Protein AF-A0A7R7AWV6-F1 (afdb_monomer)

Secondary structure (DSSP, 8-state):
-HHHHHHHHHTS-HHHHHHHHHTT--HHHHIIIIIHHHHHHHHHHHHHHHHHHHHHHHHHHHHHHTTTHHHHHHHHHTT---HHHHHHHHHHHHHHHHHHHHHHHHHHHHHHGGG--------------

Solvent-accessible surface area (backbone atoms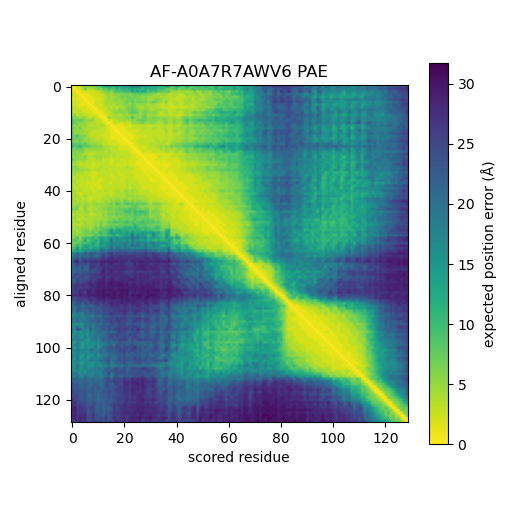 only — not comparable to full-atom values): 7607 Å² total; per-residue (Å²): 110,71,66,49,55,49,49,11,57,66,68,46,64,68,64,59,58,54,51,32,45,75,71,70,38,52,72,70,56,33,39,67,71,51,48,47,63,51,15,48,67,58,30,49,63,56,53,53,51,51,51,52,51,51,52,49,52,53,50,51,48,45,61,50,69,76,61,44,64,69,64,51,50,56,67,48,62,81,75,64,91,63,66,66,68,53,53,51,52,53,50,51,51,50,50,51,53,50,50,52,51,53,54,53,48,53,54,51,48,65,66,57,60,80,72,67,76,76,79,76,87,77,80,83,72,81,82,86,123

Foldseek 3Di:
DVVLLVVLQVPQDPVLQVVCVVVVHDPVRSCVPPRVVSSCVSSVVVVVVVVVVVVVVVVLCCVPVVDDDPVVVVVPVVPDPDPVVNVVVVVVVVVVSVVVVVVVVVVVCVVVVVPDDPPPPPPPDPPDD

Sequence (129 aa):
MSEIIRSGLLGVQAGQKEAARALGMTNAKSFRRVVAPQAIRIVLPSIGNDAVSLMKATSLVSVVGVGDLMTRAQSIYSVNYQVIPLLMVASLWYLALTTIMVGLQFWLETKLSRGFRPVDEKRSLPRSQ

Radius of gyration: 25.24 Å; C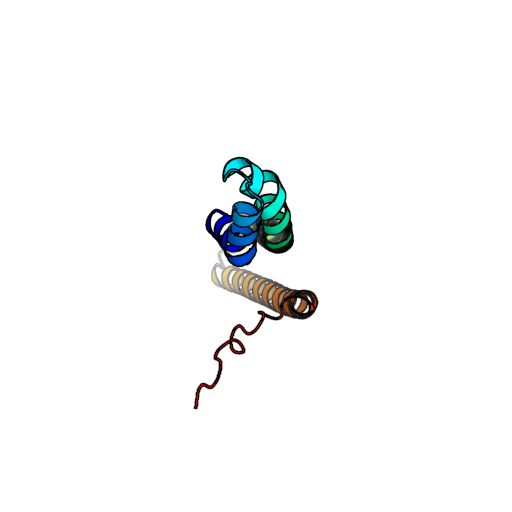α contacts (8 Å, |Δi|>4): 40; chains: 1; bounding box: 78×25×63 Å

Nearest PDB structures (foldseek):
  4ymw-assembly1_C  TM=5.503E-01  e=2.706E-05  Caldanaerobacter subterraneus subsp. tengcongensis MB4
  3tuz-assembly2_F  TM=4.862E-01  e=3.449E-01  Escherichia coli K-12

pLDDT: mean 70.95, std 13.19, range [46.03, 92.12]

Mean predicted aligned error: 14.95 Å

Structure (mmCIF, N/CA/C/O backbone):
data_AF-A0A7R7AWV6-F1
#
_entry.id   AF-A0A7R7AWV6-F1
#
loop_
_atom_site.group_PDB
_atom_site.id
_atom_site.type_symbol
_atom_site.label_atom_id
_atom_site.label_alt_id
_atom_site.label_comp_id
_atom_site.label_asym_id
_atom_site.labe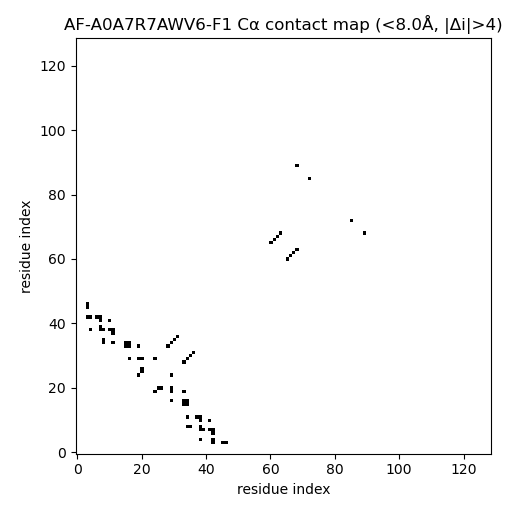l_entity_id
_atom_site.label_seq_id
_atom_site.pdbx_PDB_ins_code
_atom_site.Cartn_x
_atom_site.Cartn_y
_atom_site.Cartn_z
_atom_site.occupancy
_atom_site.B_iso_or_equiv
_atom_site.auth_seq_id
_atom_site.auth_comp_id
_atom_site.auth_asym_id
_atom_site.auth_atom_id
_atom_site.pdbx_PDB_model_num
ATOM 1 N N . MET A 1 1 ? -2.572 5.201 2.908 1.00 60.59 1 MET A N 1
ATOM 2 C CA . MET A 1 1 ? -2.510 4.646 4.287 1.00 60.59 1 MET A CA 1
ATOM 3 C C . MET A 1 1 ? -3.698 5.052 5.172 1.00 60.59 1 MET A C 1
ATOM 5 O O . MET A 1 1 ? -4.406 4.164 5.629 1.00 60.59 1 MET A O 1
ATOM 9 N N . SER A 1 2 ? -3.953 6.352 5.412 1.00 76.00 2 SER A N 1
ATOM 10 C CA . SER A 1 2 ? -5.063 6.813 6.285 1.00 76.00 2 SER A CA 1
ATOM 11 C C . SER A 1 2 ? -6.443 6.310 5.828 1.00 76.00 2 SER A C 1
ATOM 13 O O . SER A 1 2 ? -7.237 5.826 6.631 1.00 76.00 2 SER A O 1
ATOM 15 N N . GLU A 1 3 ? -6.697 6.313 4.518 1.00 79.00 3 GLU A N 1
ATOM 16 C CA . GLU A 1 3 ? -7.955 5.825 3.939 1.00 79.00 3 GLU A CA 1
ATOM 17 C C . GLU A 1 3 ? -8.163 4.317 4.110 1.00 79.00 3 GLU A C 1
ATOM 19 O O . GLU A 1 3 ? -9.293 3.876 4.289 1.00 79.00 3 GLU A O 1
ATOM 24 N N . ILE A 1 4 ? -7.085 3.530 4.149 1.00 75.94 4 ILE A N 1
ATOM 25 C CA . ILE A 1 4 ? -7.150 2.076 4.354 1.00 75.94 4 ILE A CA 1
ATOM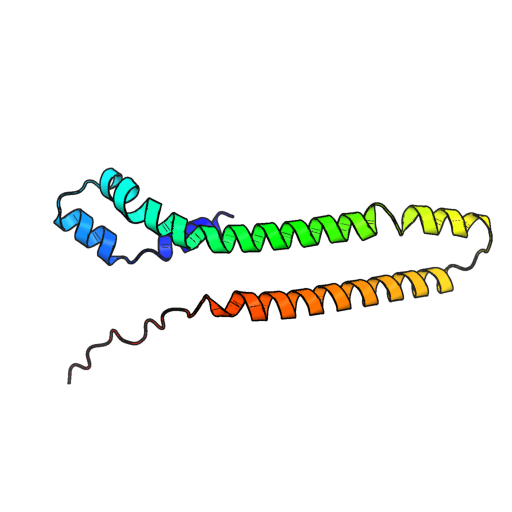 26 C C . ILE A 1 4 ? -7.572 1.789 5.790 1.00 75.94 4 ILE A C 1
ATOM 28 O O . ILE A 1 4 ? -8.493 1.011 6.019 1.00 75.94 4 ILE A O 1
ATOM 32 N N . ILE A 1 5 ? -6.963 2.481 6.755 1.00 78.31 5 ILE A N 1
ATOM 33 C CA . ILE A 1 5 ? -7.328 2.383 8.173 1.00 78.31 5 ILE A CA 1
ATOM 34 C C . ILE A 1 5 ? -8.776 2.840 8.377 1.00 78.31 5 ILE A C 1
ATOM 36 O O . ILE A 1 5 ? -9.542 2.178 9.078 1.00 78.31 5 ILE A O 1
ATOM 40 N N . ARG A 1 6 ? -9.179 3.934 7.719 1.00 82.75 6 ARG A N 1
ATOM 41 C CA . ARG A 1 6 ? -10.561 4.421 7.729 1.00 82.75 6 ARG A CA 1
ATOM 42 C C . ARG A 1 6 ? -11.526 3.392 7.136 1.00 82.75 6 ARG A C 1
ATOM 44 O O . ARG A 1 6 ? -12.555 3.136 7.751 1.00 82.75 6 ARG A O 1
ATOM 51 N N . SER A 1 7 ? -11.187 2.767 6.007 1.00 79.06 7 SER A N 1
ATOM 52 C CA . SER A 1 7 ? -11.993 1.702 5.391 1.00 79.06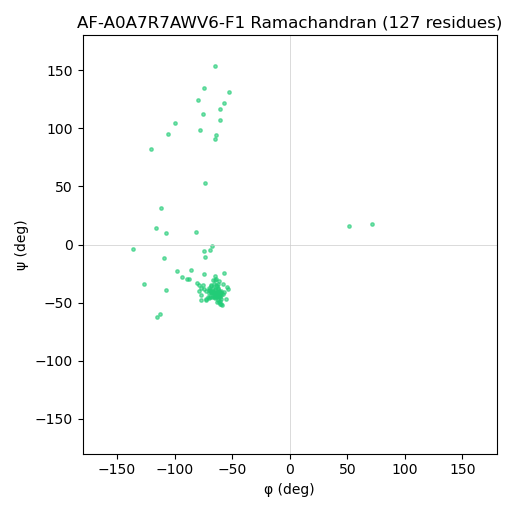 7 SER A CA 1
ATOM 53 C C . SER A 1 7 ? -12.118 0.485 6.311 1.00 79.06 7 SER A C 1
ATOM 55 O O . SER A 1 7 ? -13.197 -0.077 6.448 1.00 79.06 7 SER A O 1
ATOM 57 N N . GLY A 1 8 ? -11.049 0.152 7.037 1.00 79.12 8 GLY A N 1
ATOM 58 C CA . GLY A 1 8 ? -11.034 -0.894 8.050 1.00 79.12 8 GLY A CA 1
ATOM 59 C C . GLY A 1 8 ? -11.964 -0.631 9.218 1.00 79.12 8 GLY A C 1
ATOM 60 O O . GLY A 1 8 ? -12.656 -1.531 9.683 1.00 79.12 8 GLY A O 1
ATOM 61 N N . LEU A 1 9 ? -11.985 0.615 9.690 1.00 82.44 9 LEU A N 1
ATOM 62 C CA . LEU A 1 9 ? -12.877 1.050 10.760 1.00 82.44 9 LEU A CA 1
ATOM 63 C C . LEU A 1 9 ? -14.341 1.116 10.310 1.00 82.44 9 LEU A C 1
ATOM 65 O O . LEU A 1 9 ? -15.221 0.791 11.103 1.00 82.44 9 LEU A O 1
ATOM 69 N N . LEU A 1 10 ? -14.594 1.543 9.068 1.00 84.12 10 LEU A N 1
ATOM 70 C CA . LEU A 1 10 ? -15.931 1.593 8.466 1.00 84.12 10 LEU A CA 1
ATOM 71 C C . LEU A 1 10 ? -16.456 0.203 8.081 1.00 84.12 10 LEU A C 1
ATOM 73 O O . LEU A 1 10 ? -17.663 0.001 8.062 1.00 84.12 10 LEU A O 1
ATOM 77 N N . GLY A 1 11 ? -15.568 -0.758 7.819 1.00 76.88 11 GLY A N 1
ATOM 78 C CA . GLY A 1 11 ? -15.929 -2.144 7.515 1.00 76.88 11 GLY A CA 1
ATOM 79 C C . GLY A 1 11 ? -16.403 -2.954 8.729 1.00 76.88 11 GLY A C 1
ATOM 80 O O . GLY A 1 11 ? -16.916 -4.058 8.561 1.00 76.88 11 GLY A O 1
ATOM 81 N N . VAL A 1 12 ? -16.252 -2.435 9.953 1.00 82.44 12 VAL A N 1
ATOM 82 C CA . VAL A 1 12 ? -16.829 -3.052 11.158 1.00 82.44 12 VAL A CA 1
ATOM 83 C C . VAL A 1 12 ? -18.312 -2.687 11.245 1.00 82.44 12 VAL A C 1
ATOM 85 O O . VAL A 1 12 ? -18.652 -1.507 11.289 1.00 82.44 12 VAL A O 1
ATOM 88 N N . GLN A 1 13 ? -19.194 -3.691 11.329 1.00 84.25 13 GLN A N 1
ATOM 89 C CA . GLN A 1 13 ? -20.645 -3.480 11.438 1.00 84.25 13 GLN A CA 1
ATOM 90 C C . GLN A 1 13 ? -21.006 -2.525 12.586 1.00 84.25 13 GLN A C 1
ATOM 92 O O . GLN A 1 13 ? -20.589 -2.731 13.731 1.00 84.25 13 GLN A O 1
ATOM 97 N N . ALA A 1 14 ? -21.848 -1.526 12.301 1.00 77.75 14 ALA A N 1
ATOM 98 C CA . ALA A 1 14 ? -22.309 -0.541 13.286 1.00 77.75 14 ALA A CA 1
ATOM 99 C C . ALA A 1 14 ? -22.953 -1.196 14.528 1.00 77.75 14 ALA A C 1
ATOM 101 O O . ALA A 1 14 ? -22.652 -0.800 15.659 1.00 77.75 14 ALA A O 1
ATOM 102 N N . GLY A 1 15 ? -23.686 -2.300 14.325 1.00 83.19 15 GLY A N 1
ATOM 103 C CA . GLY A 1 15 ? -24.320 -3.094 15.384 1.00 83.19 15 GLY A CA 1
ATOM 104 C C . GLY A 1 15 ? -23.365 -3.628 16.458 1.00 83.19 15 GLY A C 1
ATOM 105 O O . GLY A 1 15 ? -23.771 -3.830 17.599 1.00 83.19 15 GLY A O 1
ATOM 106 N N . GLN A 1 16 ? -22.070 -3.795 16.158 1.00 84.38 16 GLN A N 1
ATOM 107 C CA . GLN A 1 16 ? -21.067 -4.223 17.145 1.00 84.38 16 GLN A CA 1
ATOM 108 C C . GLN A 1 16 ? -20.813 -3.151 18.216 1.00 84.38 16 GLN A C 1
ATOM 110 O O . GLN A 1 16 ? -20.578 -3.474 19.384 1.00 84.38 16 GLN A O 1
ATOM 115 N N . LYS A 1 17 ? -20.877 -1.863 17.846 1.00 82.56 17 LYS A N 1
ATOM 116 C CA . LYS A 1 17 ? -20.761 -0.754 18.807 1.00 82.56 17 LYS A CA 1
ATOM 117 C C . LYS A 1 17 ? -22.019 -0.628 19.660 1.00 82.56 17 LYS A C 1
ATOM 119 O O . LYS A 1 17 ? -21.905 -0.397 20.863 1.00 82.56 17 LYS A O 1
ATOM 124 N N . GLU A 1 18 ? -23.190 -0.798 19.057 1.00 84.56 18 GLU A N 1
ATOM 125 C CA . GLU A 1 18 ? -24.483 -0.755 19.750 1.00 84.56 18 GLU A CA 1
ATOM 126 C C . GLU A 1 18 ? -24.636 -1.926 20.730 1.00 84.56 18 GLU A C 1
ATOM 128 O O . GLU A 1 18 ? -24.963 -1.704 21.894 1.00 84.56 18 GLU A O 1
ATOM 133 N N . ALA A 1 19 ? -24.266 -3.146 20.327 1.00 87.19 19 ALA A N 1
ATOM 134 C CA . ALA A 1 19 ? -24.254 -4.322 21.198 1.00 87.19 19 ALA A CA 1
ATOM 135 C C . ALA A 1 19 ? -23.259 -4.181 22.362 1.00 87.19 19 ALA A C 1
ATOM 137 O O . ALA A 1 19 ? -23.584 -4.489 23.507 1.00 87.19 19 ALA A O 1
ATOM 138 N N . ALA A 1 20 ? -22.054 -3.658 22.107 1.00 86.50 20 ALA A N 1
ATOM 139 C CA . ALA A 1 20 ? -21.079 -3.405 23.166 1.00 86.50 20 ALA A CA 1
ATOM 140 C C . ALA A 1 20 ? -21.590 -2.375 24.191 1.00 86.50 20 ALA A C 1
ATOM 142 O O . ALA A 1 20 ? -21.360 -2.537 25.390 1.00 86.50 20 ALA A O 1
ATOM 143 N N . ARG A 1 21 ? -22.308 -1.338 23.735 1.00 86.44 21 ARG A N 1
ATOM 144 C CA . ARG A 1 21 ? -22.960 -0.359 24.620 1.00 86.44 21 ARG A CA 1
ATOM 145 C C . ARG A 1 21 ? -24.110 -0.976 25.414 1.00 86.44 21 ARG A C 1
ATOM 147 O O . ARG A 1 21 ? -24.197 -0.713 26.608 1.00 86.44 21 ARG A O 1
ATOM 154 N N . ALA A 1 22 ? -24.927 -1.829 24.795 1.00 89.75 22 ALA A N 1
ATOM 155 C CA . ALA A 1 22 ? -25.993 -2.563 25.482 1.00 89.75 22 ALA A CA 1
ATOM 156 C C . ALA A 1 22 ? -25.448 -3.500 26.579 1.00 89.75 22 ALA A C 1
ATOM 158 O O . ALA A 1 22 ? -26.074 -3.669 27.619 1.00 89.75 22 ALA A O 1
ATOM 159 N N . LEU A 1 23 ? -24.236 -4.036 26.394 1.00 89.56 23 LEU A N 1
ATOM 160 C CA . LEU A 1 23 ? -23.502 -4.822 27.395 1.00 89.56 23 LEU A CA 1
ATOM 161 C C . LEU A 1 23 ? -22.759 -3.962 28.443 1.00 89.56 23 LEU A C 1
ATOM 163 O O . LEU A 1 23 ? -21.920 -4.476 29.185 1.00 89.56 23 LEU A O 1
ATOM 167 N N . GLY A 1 24 ? -23.007 -2.648 28.492 1.00 91.50 24 GLY A N 1
ATOM 168 C CA . GLY A 1 24 ? -22.401 -1.734 29.465 1.00 91.50 24 GLY A CA 1
ATOM 169 C C . GLY A 1 24 ? -20.907 -1.463 29.242 1.00 91.50 24 GLY A C 1
ATOM 170 O O . GLY A 1 24 ? -20.210 -1.012 30.154 1.00 91.50 24 GLY A O 1
ATOM 171 N N . MET A 1 25 ? -20.360 -1.744 28.054 1.00 92.12 25 MET A N 1
ATOM 172 C CA . MET A 1 25 ? -18.960 -1.433 27.763 1.00 92.12 25 MET A CA 1
ATOM 173 C C . MET A 1 25 ? -18.762 0.068 27.534 1.00 92.12 25 MET A C 1
ATOM 175 O O . MET A 1 25 ? -19.458 0.696 26.738 1.00 92.12 25 MET A O 1
ATOM 179 N N . THR A 1 26 ? -17.720 0.633 28.147 1.00 91.62 26 THR A N 1
ATOM 180 C CA . THR A 1 26 ? -17.255 1.985 27.814 1.00 91.62 26 THR A CA 1
ATOM 181 C C . THR A 1 26 ? -16.722 2.038 26.379 1.00 91.62 26 THR A C 1
ATOM 183 O O . THR A 1 26 ? -16.217 1.039 25.856 1.00 91.62 26 THR A O 1
ATOM 186 N N . ASN A 1 27 ? -16.774 3.214 25.739 1.00 87.06 27 ASN A N 1
ATOM 187 C CA . ASN A 1 27 ? -16.308 3.393 24.355 1.00 87.06 27 ASN A CA 1
ATOM 188 C C . ASN A 1 27 ? -14.860 2.898 24.155 1.00 87.06 27 ASN A C 1
ATOM 190 O O . ASN A 1 27 ? -14.564 2.247 23.156 1.00 87.06 27 ASN A O 1
ATOM 194 N N . ALA A 1 28 ? -13.976 3.122 25.134 1.00 90.12 28 ALA A N 1
ATOM 195 C CA . ALA A 1 28 ? -12.595 2.640 25.093 1.00 90.12 28 ALA A CA 1
ATOM 196 C C . ALA A 1 28 ? -12.497 1.102 25.155 1.00 90.12 28 ALA A C 1
ATOM 198 O O . ALA A 1 28 ? -11.716 0.491 24.422 1.00 90.12 28 ALA A O 1
ATOM 199 N N . LYS A 1 29 ? -13.316 0.455 25.997 1.00 90.12 29 LYS A N 1
ATOM 200 C CA . LYS A 1 29 ? -13.346 -1.010 26.140 1.00 90.12 29 LYS A CA 1
ATOM 201 C C . LYS A 1 29 ? -13.937 -1.679 24.897 1.00 90.12 29 LYS A C 1
ATOM 203 O O . LYS A 1 29 ? -13.380 -2.674 24.435 1.00 90.12 29 LYS A O 1
ATOM 208 N N . SER A 1 30 ? -15.003 -1.103 24.340 1.00 90.25 30 SER A N 1
ATOM 209 C CA . SER A 1 30 ? -15.606 -1.526 23.070 1.00 90.25 30 SER A CA 1
ATOM 210 C C . SER A 1 30 ? -14.606 -1.399 21.918 1.00 90.25 30 SER A C 1
ATOM 212 O O . SER A 1 30 ? -14.370 -2.363 21.193 1.00 90.25 30 SER A O 1
ATOM 214 N N . PHE A 1 31 ? -13.926 -0.255 21.797 1.00 88.94 31 PHE A N 1
ATOM 215 C CA . PHE A 1 31 ? -12.942 -0.058 20.739 1.00 88.94 31 PHE A CA 1
ATOM 216 C C . PHE A 1 31 ? -11.796 -1.070 20.825 1.00 88.94 31 PHE A C 1
ATOM 218 O O . PHE A 1 31 ? -11.522 -1.764 19.852 1.00 88.94 31 PHE A O 1
ATOM 225 N N . ARG A 1 32 ? -11.169 -1.224 21.998 1.00 91.19 32 ARG A N 1
ATOM 226 C CA . ARG A 1 32 ? -9.990 -2.091 22.153 1.00 91.19 32 ARG A CA 1
ATOM 227 C C . ARG A 1 32 ? -10.301 -3.582 22.006 1.00 91.19 32 ARG A C 1
ATOM 229 O O . ARG A 1 32 ? -9.455 -4.321 21.515 1.00 91.19 32 ARG A O 1
ATOM 236 N N . ARG A 1 33 ? -11.469 -4.043 22.469 1.00 89.25 33 ARG A N 1
ATOM 237 C CA . ARG A 1 33 ? -11.816 -5.478 22.483 1.00 89.25 33 ARG A CA 1
ATOM 238 C C . ARG A 1 33 ? -12.683 -5.935 21.314 1.00 89.25 33 ARG A C 1
ATOM 240 O O . ARG A 1 33 ? -12.668 -7.121 21.017 1.00 89.25 33 ARG A O 1
ATOM 247 N N . VAL A 1 34 ? -13.429 -5.034 20.676 1.00 88.25 34 VAL A N 1
ATOM 248 C CA . VAL A 1 34 ? -14.400 -5.384 19.628 1.00 88.25 34 VAL A CA 1
ATOM 249 C C . VAL A 1 34 ? -13.970 -4.795 18.290 1.00 88.25 34 VAL A C 1
ATOM 251 O O . VAL A 1 34 ? -13.658 -5.540 17.366 1.00 88.25 34 VAL A O 1
ATOM 254 N N . VAL A 1 35 ? -13.893 -3.464 18.196 1.00 88.50 35 VAL A N 1
ATOM 255 C CA . VAL A 1 35 ? -13.698 -2.765 16.913 1.00 88.50 35 VAL A CA 1
ATOM 256 C C . VAL A 1 35 ? -12.273 -2.919 16.384 1.00 88.50 35 VAL A C 1
ATOM 258 O O . VAL A 1 35 ? -12.093 -3.270 15.226 1.00 88.50 35 VAL A O 1
ATOM 261 N N . ALA A 1 36 ? -11.255 -2.697 17.217 1.00 88.69 36 ALA A N 1
ATOM 262 C CA . ALA A 1 36 ? -9.851 -2.756 16.818 1.00 88.69 36 ALA A CA 1
ATOM 263 C C . ALA A 1 36 ? -9.435 -4.126 16.242 1.00 88.69 36 ALA A C 1
ATOM 265 O O . ALA A 1 36 ? -8.926 -4.150 15.122 1.00 88.69 36 ALA A O 1
ATOM 266 N N . PRO A 1 37 ? -9.673 -5.275 16.912 1.00 87.88 37 PRO A N 1
ATOM 267 C CA . PRO A 1 37 ? -9.295 -6.573 16.349 1.00 87.88 37 PRO A CA 1
ATOM 268 C C . PRO A 1 37 ? -10.061 -6.924 15.064 1.00 87.88 37 PRO A C 1
ATOM 270 O O . PRO A 1 37 ? -9.505 -7.596 14.198 1.00 87.88 37 PRO A O 1
ATOM 273 N N . GLN A 1 38 ? -11.305 -6.457 14.904 1.00 86.81 38 GLN A N 1
ATOM 274 C CA . GLN A 1 38 ? -12.074 -6.652 13.669 1.00 86.81 38 GLN A CA 1
ATOM 275 C C . GLN A 1 38 ? -11.547 -5.773 12.528 1.00 86.81 38 GLN A C 1
ATOM 277 O O . GLN A 1 38 ? -11.270 -6.281 11.445 1.00 86.81 38 GLN A O 1
ATOM 282 N N . ALA A 1 39 ? -11.313 -4.485 12.791 1.00 87.06 39 ALA A N 1
ATOM 283 C CA . ALA A 1 39 ? -10.757 -3.549 11.819 1.00 87.06 39 ALA A CA 1
ATOM 284 C C . ALA A 1 39 ? -9.372 -3.997 11.326 1.00 87.06 39 ALA A C 1
ATOM 286 O O . ALA A 1 39 ? -9.097 -3.939 10.131 1.00 87.06 39 ALA A O 1
ATOM 287 N N . ILE A 1 40 ? -8.518 -4.522 12.214 1.00 86.50 40 ILE A N 1
ATOM 288 C CA . ILE A 1 40 ? -7.200 -5.059 11.839 1.00 86.50 40 ILE A CA 1
ATOM 289 C C . ILE A 1 40 ? -7.335 -6.206 10.830 1.00 86.50 40 ILE A C 1
ATOM 291 O O . ILE A 1 40 ? -6.606 -6.222 9.842 1.00 86.50 40 ILE A O 1
ATOM 295 N N . ARG A 1 41 ? -8.283 -7.136 11.024 1.00 83.88 41 ARG A N 1
ATOM 296 C CA . ARG A 1 41 ? -8.513 -8.253 10.087 1.00 83.88 41 ARG A CA 1
ATOM 297 C C . ARG A 1 41 ? -8.988 -7.788 8.708 1.00 83.88 41 ARG A C 1
ATOM 299 O O . ARG A 1 41 ? -8.689 -8.453 7.725 1.00 83.88 41 ARG A O 1
ATOM 306 N N . ILE A 1 42 ? -9.694 -6.660 8.640 1.00 83.19 42 ILE A N 1
ATOM 307 C CA . ILE A 1 42 ? -10.161 -6.052 7.384 1.00 83.19 42 ILE A CA 1
ATOM 308 C C . ILE A 1 42 ? -9.017 -5.318 6.668 1.00 83.19 42 ILE A C 1
ATOM 310 O O . ILE A 1 42 ? -8.914 -5.371 5.448 1.00 83.19 42 ILE A O 1
ATOM 314 N N . VAL A 1 43 ? -8.135 -4.655 7.421 1.00 82.44 43 VAL A N 1
ATOM 315 C CA . VAL A 1 43 ? -7.037 -3.831 6.881 1.00 82.44 43 VAL A CA 1
ATOM 316 C C . VAL A 1 43 ? -5.829 -4.659 6.442 1.00 82.44 43 VAL A C 1
ATOM 318 O O . VAL A 1 43 ? -5.156 -4.287 5.481 1.00 82.44 43 VAL A O 1
ATOM 321 N N . LEU A 1 44 ? -5.541 -5.774 7.123 1.00 80.50 44 LEU A N 1
ATOM 322 C CA . LEU A 1 44 ? -4.342 -6.588 6.882 1.00 80.50 44 LEU A CA 1
ATOM 323 C C . LEU A 1 44 ? -4.184 -7.052 5.419 1.00 80.50 44 LEU A C 1
ATOM 325 O O . LEU A 1 44 ? -3.090 -6.891 4.875 1.00 80.50 44 LEU A O 1
ATOM 329 N N . PRO A 1 45 ? -5.233 -7.580 4.752 1.00 77.69 45 PRO A N 1
ATOM 330 C CA . PRO A 1 45 ? -5.143 -7.984 3.348 1.00 77.69 45 PRO A CA 1
ATOM 331 C C . PRO A 1 45 ? -4.798 -6.813 2.418 1.00 77.69 45 PRO A C 1
ATOM 333 O O . PRO A 1 45 ? -3.969 -6.961 1.521 1.00 77.69 45 PRO A O 1
ATOM 336 N N . SER A 1 46 ? -5.384 -5.638 2.663 1.00 80.00 46 SER A N 1
ATOM 337 C CA . SER A 1 46 ? -5.149 -4.431 1.863 1.00 80.00 46 SER A CA 1
ATOM 338 C C . SER A 1 46 ? -3.730 -3.892 2.037 1.00 80.00 46 SER A C 1
ATOM 340 O O . SER A 1 46 ? -3.093 -3.541 1.049 1.00 80.00 46 SER A O 1
ATOM 342 N N . ILE A 1 47 ? -3.194 -3.901 3.265 1.00 79.69 47 ILE A N 1
ATOM 343 C CA . ILE A 1 47 ? -1.7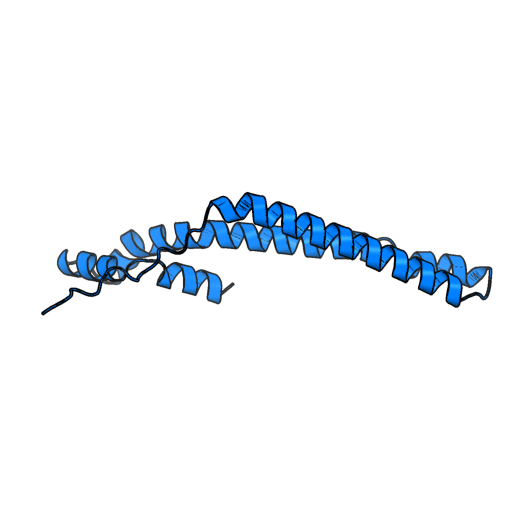84 -3.554 3.517 1.00 79.69 47 ILE A CA 1
ATOM 344 C C . ILE A 1 47 ? -0.849 -4.501 2.757 1.00 79.69 47 ILE A C 1
ATOM 346 O O . ILE A 1 47 ? 0.137 -4.052 2.179 1.00 79.69 47 ILE A O 1
ATOM 350 N N . GLY A 1 48 ? -1.158 -5.801 2.735 1.00 75.75 48 GLY A N 1
ATOM 351 C CA . GLY A 1 48 ? -0.384 -6.778 1.969 1.00 75.75 48 GLY A CA 1
ATOM 352 C C . GLY A 1 48 ? -0.386 -6.481 0.468 1.00 75.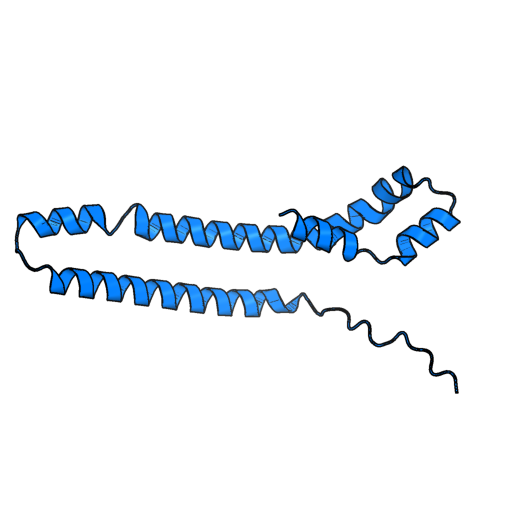75 48 GLY A C 1
ATOM 353 O O . GLY A 1 48 ? 0.659 -6.556 -0.175 1.00 75.75 48 GLY A O 1
ATOM 354 N N . ASN A 1 49 ? -1.536 -6.090 -0.085 1.00 75.38 49 ASN A N 1
ATOM 355 C CA . ASN A 1 49 ? -1.643 -5.731 -1.497 1.00 75.38 49 ASN A CA 1
ATOM 356 C C . ASN A 1 49 ? -0.837 -4.462 -1.833 1.00 75.38 49 ASN A C 1
ATOM 358 O O . ASN A 1 49 ? -0.056 -4.455 -2.786 1.00 75.38 49 ASN A O 1
ATOM 362 N N . ASP A 1 50 ? -0.941 -3.424 -1.002 1.00 81.00 50 ASP A N 1
ATOM 363 C CA . ASP A 1 50 ? -0.166 -2.190 -1.161 1.00 81.00 50 ASP A CA 1
ATOM 364 C C . ASP A 1 50 ? 1.340 -2.434 -1.037 1.00 81.00 50 ASP A C 1
ATOM 366 O O . ASP A 1 50 ? 2.116 -1.902 -1.827 1.00 81.00 50 ASP A O 1
ATOM 370 N N . ALA A 1 51 ? 1.771 -3.281 -0.098 1.00 77.38 51 ALA A N 1
ATOM 371 C CA . ALA A 1 51 ? 3.177 -3.646 0.053 1.00 77.38 51 ALA A CA 1
ATOM 372 C C . ALA A 1 51 ? 3.721 -4.359 -1.195 1.00 77.38 51 ALA A C 1
ATOM 374 O O . ALA A 1 51 ? 4.826 -4.062 -1.647 1.00 77.38 51 ALA A O 1
ATOM 375 N N . VAL A 1 52 ? 2.934 -5.256 -1.798 1.00 72.25 52 VAL A N 1
ATOM 376 C CA . VAL A 1 52 ? 3.291 -5.913 -3.064 1.00 72.25 52 VAL A CA 1
ATOM 377 C C . VAL A 1 52 ? 3.346 -4.903 -4.211 1.00 72.25 52 VAL A C 1
ATOM 379 O O . VAL A 1 52 ? 4.256 -4.970 -5.036 1.00 72.25 52 VAL A O 1
ATOM 382 N N . SER A 1 53 ? 2.406 -3.960 -4.271 1.00 78.19 53 SER A N 1
ATOM 383 C CA . SER A 1 53 ? 2.398 -2.893 -5.279 1.00 78.19 53 SER A CA 1
ATOM 384 C C . SER A 1 53 ? 3.633 -1.995 -5.160 1.00 78.19 53 SER A C 1
ATOM 386 O O . SER A 1 53 ? 4.332 -1.752 -6.143 1.00 78.19 53 SER A O 1
ATOM 388 N N . LEU A 1 54 ? 3.978 -1.598 -3.933 1.00 80.62 54 LEU A N 1
ATOM 389 C CA . LEU A 1 54 ? 5.182 -0.826 -3.637 1.00 80.62 54 LEU A CA 1
ATOM 390 C C . LEU A 1 54 ? 6.452 -1.601 -3.989 1.00 80.62 54 LEU A C 1
ATOM 392 O O . LEU A 1 54 ? 7.346 -1.033 -4.608 1.00 80.62 54 LEU A O 1
ATOM 396 N N . MET A 1 55 ? 6.526 -2.894 -3.665 1.00 76.19 55 MET A N 1
ATOM 397 C CA . MET A 1 55 ? 7.661 -3.749 -4.032 1.00 76.19 55 MET A C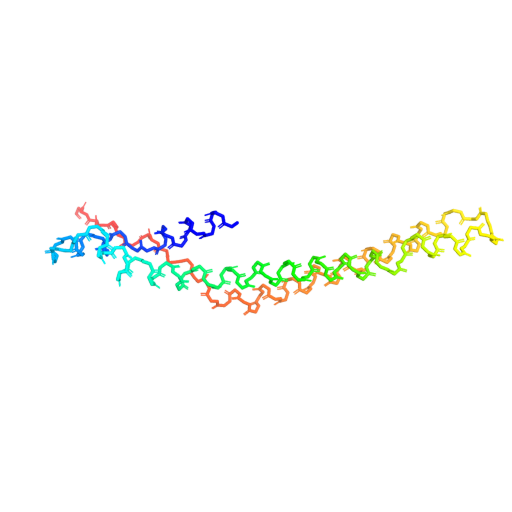A 1
ATOM 398 C C . MET A 1 55 ? 7.830 -3.857 -5.552 1.00 76.19 55 MET A C 1
ATOM 400 O O . MET A 1 55 ? 8.953 -3.829 -6.050 1.00 76.19 55 MET A O 1
ATOM 404 N N . LYS A 1 56 ? 6.730 -3.958 -6.306 1.00 68.50 56 LYS A N 1
ATOM 405 C CA . LYS A 1 56 ? 6.764 -3.944 -7.776 1.00 68.50 56 LYS A CA 1
ATOM 406 C C . LYS A 1 56 ? 7.250 -2.601 -8.307 1.00 68.50 56 LYS A C 1
ATOM 408 O O . LYS A 1 56 ? 8.120 -2.586 -9.168 1.00 68.50 56 LYS A O 1
ATOM 413 N N . ALA A 1 57 ? 6.728 -1.494 -7.782 1.00 76.56 57 ALA A N 1
ATOM 414 C CA . ALA A 1 57 ? 7.125 -0.154 -8.199 1.00 76.56 57 ALA A CA 1
ATOM 415 C C . ALA A 1 57 ? 8.614 0.110 -7.925 1.00 76.56 57 ALA A C 1
ATOM 417 O O . ALA A 1 57 ? 9.322 0.593 -8.804 1.00 76.56 57 ALA A O 1
ATOM 418 N N . THR A 1 58 ? 9.123 -0.264 -6.748 1.00 77.75 58 THR A N 1
ATOM 419 C CA . THR A 1 58 ? 10.543 -0.091 -6.403 1.00 77.75 58 THR A CA 1
ATOM 420 C C . THR A 1 58 ? 11.448 -1.017 -7.202 1.00 77.75 58 THR A C 1
ATOM 422 O O . THR A 1 58 ? 12.503 -0.582 -7.654 1.00 77.75 58 THR A O 1
ATOM 425 N N . SER A 1 59 ? 11.029 -2.261 -7.440 1.00 71.06 59 SER A N 1
ATOM 426 C CA . SER A 1 59 ? 11.789 -3.217 -8.252 1.00 71.06 59 SER A CA 1
ATOM 427 C C . SER A 1 59 ? 11.823 -2.800 -9.724 1.00 71.06 59 SER A C 1
ATOM 429 O O . SER A 1 59 ? 12.875 -2.868 -10.346 1.00 71.06 59 SER A O 1
ATOM 431 N N . LEU A 1 60 ? 10.716 -2.289 -10.271 1.00 69.19 60 LEU A N 1
ATOM 432 C CA . LEU A 1 60 ? 10.664 -1.717 -11.617 1.00 69.19 60 LEU A CA 1
ATOM 433 C C . LEU A 1 60 ? 11.597 -0.505 -11.741 1.00 69.19 60 LEU A C 1
ATOM 435 O O . LEU A 1 60 ? 12.415 -0.449 -12.655 1.00 69.19 60 LEU A O 1
ATOM 439 N N . VAL A 1 61 ? 11.519 0.436 -10.794 1.00 70.12 61 VAL A N 1
ATOM 440 C CA . VAL A 1 61 ? 12.395 1.618 -10.752 1.00 70.12 61 VAL A CA 1
ATOM 441 C C . VAL A 1 61 ? 13.855 1.224 -10.546 1.00 70.12 61 VAL A C 1
ATOM 443 O O . VAL A 1 61 ? 14.728 1.861 -11.115 1.00 70.12 61 VAL A O 1
ATOM 446 N N . SER A 1 62 ? 14.151 0.171 -9.786 1.00 65.75 62 SER A N 1
ATOM 447 C CA . SER A 1 62 ? 15.519 -0.317 -9.607 1.00 65.75 62 SER A CA 1
ATOM 448 C C . SER A 1 62 ? 16.056 -0.983 -10.874 1.00 65.75 62 SER A C 1
ATOM 450 O O . SER A 1 62 ? 17.162 -0.663 -11.292 1.00 65.75 62 SER A O 1
ATOM 452 N N . VAL A 1 63 ? 15.277 -1.846 -11.528 1.00 64.06 63 VAL A N 1
ATOM 453 C CA . VAL A 1 63 ? 15.677 -2.515 -12.777 1.00 64.06 63 VAL A CA 1
ATOM 454 C C . VAL A 1 63 ? 15.892 -1.499 -13.903 1.00 64.06 63 VAL A C 1
ATOM 456 O O . VAL A 1 63 ? 16.885 -1.582 -14.619 1.00 64.06 63 VAL A O 1
ATOM 459 N N . VAL A 1 64 ? 15.014 -0.501 -14.026 1.00 62.31 64 VAL A N 1
ATOM 460 C CA . VAL A 1 64 ? 15.123 0.551 -15.051 1.00 62.31 64 VAL A CA 1
ATOM 461 C C . VAL A 1 64 ? 16.150 1.626 -14.665 1.00 62.31 64 VAL A C 1
ATOM 463 O O . VAL A 1 64 ? 16.910 2.103 -15.506 1.00 62.31 64 VAL A O 1
ATOM 466 N N . GLY A 1 65 ? 16.187 2.018 -13.391 1.00 58.66 65 GLY A N 1
ATOM 467 C CA . GLY A 1 65 ? 16.941 3.170 -12.889 1.00 58.66 65 GLY A CA 1
ATOM 468 C C . GLY A 1 65 ? 18.379 2.877 -12.464 1.00 58.66 65 GLY A C 1
ATOM 469 O O . GLY A 1 65 ? 19.219 3.762 -12.585 1.00 58.66 65 GLY A O 1
ATOM 470 N N . VAL A 1 66 ? 18.695 1.661 -12.003 1.00 53.09 66 VAL A N 1
ATOM 471 C CA . VAL A 1 66 ? 20.075 1.274 -11.637 1.00 53.09 66 VAL A CA 1
ATOM 472 C C . VAL A 1 66 ? 20.859 0.787 -12.863 1.00 53.09 66 VAL A C 1
ATOM 474 O O . VAL A 1 66 ? 22.086 0.844 -12.866 1.00 53.09 66 VAL A O 1
ATOM 477 N N . GLY A 1 67 ? 20.169 0.339 -13.918 1.00 56.12 67 GLY A N 1
ATOM 478 C CA . GLY A 1 67 ? 20.799 -0.342 -15.050 1.00 56.12 67 GLY A CA 1
ATOM 479 C C . GLY A 1 67 ? 20.901 0.431 -16.363 1.00 56.12 67 GLY A C 1
ATOM 480 O O . GLY A 1 67 ? 21.914 0.281 -17.044 1.00 56.12 67 GLY A O 1
ATOM 481 N N . ASP A 1 68 ? 19.892 1.211 -16.767 1.00 60.56 68 ASP A N 1
ATOM 482 C CA . ASP A 1 68 ? 19.674 1.324 -18.217 1.00 60.56 68 ASP A CA 1
ATOM 483 C C . ASP A 1 68 ? 19.939 2.691 -18.846 1.00 60.56 68 ASP A C 1
ATOM 485 O O . ASP A 1 68 ? 20.785 2.791 -19.729 1.00 60.56 68 ASP A O 1
ATOM 489 N N . LEU A 1 69 ? 19.277 3.776 -18.455 1.00 53.50 69 LEU A N 1
ATOM 490 C CA . LEU A 1 69 ? 19.227 4.895 -19.404 1.00 53.50 69 LEU A CA 1
ATOM 491 C C . LEU A 1 69 ? 20.518 5.731 -19.479 1.00 53.50 69 LEU A C 1
ATOM 493 O O . LEU A 1 69 ? 21.014 5.992 -20.570 1.00 53.50 69 LEU A O 1
ATOM 497 N N . MET A 1 70 ? 21.092 6.141 -18.346 1.00 49.84 70 MET A N 1
ATOM 498 C CA . MET A 1 70 ? 22.215 7.095 -18.335 1.00 49.84 70 MET A CA 1
ATOM 499 C C . MET A 1 70 ? 23.549 6.437 -18.725 1.00 49.84 70 MET A C 1
ATOM 501 O O . MET A 1 70 ? 24.297 6.979 -19.537 1.00 49.84 70 MET A O 1
ATOM 505 N N . THR A 1 71 ? 23.829 5.241 -18.200 1.00 54.59 71 THR A N 1
ATOM 506 C CA . THR A 1 71 ? 25.100 4.526 -18.417 1.00 54.59 71 THR A CA 1
ATOM 507 C C . THR A 1 71 ? 25.192 3.925 -19.825 1.00 54.59 71 THR A C 1
ATOM 509 O O . THR A 1 71 ? 26.245 4.007 -20.460 1.00 54.59 71 THR A O 1
ATOM 512 N N . ARG A 1 72 ? 24.090 3.383 -20.374 1.00 55.56 72 ARG A N 1
ATOM 513 C CA . ARG A 1 72 ? 24.044 2.926 -21.778 1.00 55.56 72 ARG A CA 1
ATOM 514 C C . ARG A 1 72 ? 24.070 4.106 -22.754 1.00 55.56 72 ARG A C 1
ATOM 516 O O . ARG A 1 72 ? 24.771 4.021 -23.760 1.00 55.56 72 ARG A O 1
ATOM 523 N N . ALA A 1 73 ? 23.384 5.215 -22.451 1.00 52.41 73 ALA A N 1
ATOM 524 C CA . ALA A 1 73 ? 23.432 6.420 -23.283 1.00 52.41 73 ALA A CA 1
ATOM 525 C C . ALA A 1 73 ? 24.837 7.040 -23.327 1.00 52.41 73 ALA A C 1
ATOM 527 O O . ALA A 1 73 ? 25.304 7.383 -24.411 1.00 52.41 73 ALA A O 1
ATOM 528 N N . GLN A 1 74 ? 25.548 7.115 -22.195 1.00 53.28 74 GLN A N 1
ATOM 529 C CA . GLN A 1 74 ? 26.939 7.589 -22.153 1.00 53.28 74 GLN A CA 1
ATOM 530 C C . GLN A 1 74 ? 27.906 6.662 -22.908 1.00 53.28 74 GLN A C 1
ATOM 532 O O . GLN A 1 74 ? 28.776 7.149 -23.630 1.00 53.28 74 GLN A O 1
ATOM 537 N N . SER A 1 75 ? 27.724 5.338 -22.816 1.00 54.69 75 SER A N 1
ATOM 538 C CA . SER A 1 75 ? 28.549 4.359 -23.543 1.00 54.69 75 SER A CA 1
ATOM 539 C C . SER A 1 75 ? 28.388 4.436 -25.068 1.00 54.69 75 SER A C 1
ATOM 541 O O . SER A 1 75 ? 29.310 4.062 -25.788 1.00 54.69 75 SER A O 1
ATOM 543 N N . ILE A 1 76 ? 27.239 4.900 -25.569 1.00 53.28 76 ILE A N 1
ATOM 544 C CA . ILE A 1 76 ? 26.949 5.014 -27.010 1.00 53.28 76 ILE A CA 1
ATOM 545 C C . ILE A 1 76 ? 27.297 6.419 -27.541 1.00 53.28 76 ILE A C 1
ATOM 547 O O . ILE A 1 76 ? 27.702 6.557 -28.699 1.00 53.28 76 ILE A O 1
ATOM 551 N N . TYR A 1 77 ? 27.230 7.448 -26.685 1.00 46.03 77 TYR A N 1
ATOM 552 C CA . TYR A 1 77 ? 27.608 8.832 -27.003 1.00 46.03 77 TYR A CA 1
ATOM 553 C C . TYR A 1 77 ? 29.061 8.976 -27.466 1.00 46.03 77 TYR A C 1
ATOM 555 O O . TYR A 1 77 ? 29.346 9.802 -28.327 1.00 46.03 77 TYR A O 1
ATOM 563 N N . SER A 1 78 ? 29.974 8.163 -26.926 1.00 49.62 78 SER A N 1
ATOM 564 C CA . SER A 1 78 ? 31.398 8.239 -27.278 1.00 49.62 78 SER A CA 1
ATOM 565 C C . SER A 1 78 ? 31.745 7.676 -28.662 1.00 49.62 78 SER A C 1
ATOM 567 O O . SER A 1 78 ? 32.900 7.797 -29.057 1.00 49.62 78 SER A O 1
ATOM 569 N N . VAL A 1 79 ? 30.807 7.057 -29.402 1.00 54.00 79 VAL A N 1
ATOM 570 C CA . VAL A 1 79 ? 31.176 6.306 -30.622 1.00 54.00 79 VAL A CA 1
ATOM 571 C C . VAL A 1 79 ? 30.423 6.706 -31.906 1.00 54.00 79 VAL A C 1
ATOM 573 O O . VAL A 1 79 ? 31.056 6.659 -32.952 1.00 54.00 79 VAL A O 1
ATOM 576 N N . ASN A 1 80 ? 29.135 7.110 -31.909 1.00 53.66 80 ASN A N 1
ATOM 577 C CA . ASN A 1 80 ? 28.356 7.054 -33.178 1.00 53.66 80 ASN A CA 1
ATOM 578 C C . ASN A 1 80 ? 27.439 8.231 -33.601 1.00 53.66 80 ASN A C 1
ATOM 580 O O . ASN A 1 80 ? 26.876 8.150 -34.688 1.00 53.66 80 ASN A O 1
ATOM 584 N N . TYR A 1 81 ? 27.231 9.307 -32.829 1.00 51.44 81 TYR A N 1
ATOM 585 C CA . TYR A 1 81 ? 26.344 10.441 -33.220 1.00 51.44 81 TYR A CA 1
ATOM 586 C C . TYR A 1 81 ? 24.897 10.082 -33.678 1.00 51.44 81 TYR A C 1
ATOM 588 O O . TYR A 1 81 ? 24.201 10.921 -34.249 1.00 51.44 81 TYR A O 1
ATOM 596 N N . GLN A 1 82 ? 24.386 8.871 -33.418 1.00 53.59 82 GLN A N 1
ATOM 597 C CA . GLN A 1 82 ? 23.050 8.438 -33.856 1.00 53.59 82 GLN A CA 1
ATOM 598 C C . GLN A 1 82 ? 22.049 8.394 -32.692 1.00 53.59 82 GLN A C 1
ATOM 600 O O . GLN A 1 82 ? 21.934 7.403 -31.975 1.00 53.59 82 GLN A O 1
ATOM 605 N N . VAL A 1 83 ? 21.294 9.482 -32.524 1.00 56.56 83 VAL A N 1
ATOM 606 C CA . VAL A 1 83 ? 20.318 9.680 -31.432 1.00 56.56 83 VAL A CA 1
ATOM 607 C C 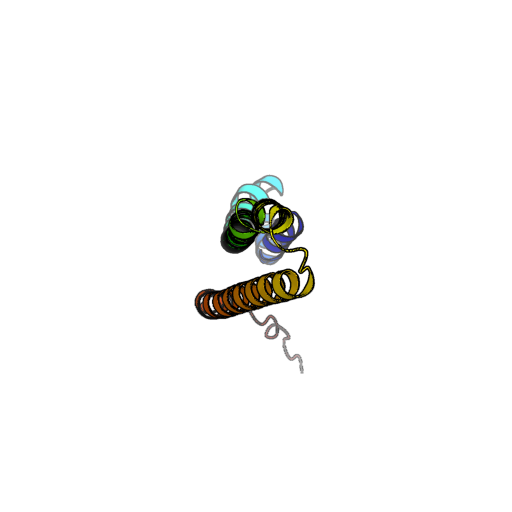. VAL A 1 83 ? 19.017 8.878 -31.640 1.00 56.56 83 VAL A C 1
ATOM 609 O O . VAL A 1 83 ? 18.436 8.369 -30.683 1.00 56.56 83 VAL A O 1
ATOM 612 N N . ILE A 1 84 ? 18.566 8.715 -32.889 1.00 58.12 84 ILE A N 1
ATOM 613 C CA . ILE A 1 84 ? 17.271 8.086 -33.226 1.00 58.12 84 ILE A CA 1
ATOM 614 C C . ILE A 1 84 ? 17.212 6.573 -32.909 1.00 58.12 84 ILE A C 1
ATOM 616 O O . ILE A 1 84 ? 16.229 6.146 -32.298 1.00 58.12 84 ILE A O 1
ATOM 620 N N . PRO A 1 85 ? 18.225 5.743 -33.244 1.00 59.38 85 PRO A N 1
ATOM 621 C CA . PRO A 1 85 ? 18.193 4.307 -32.944 1.00 59.38 85 PRO A CA 1
ATOM 622 C C . PRO A 1 85 ? 18.135 4.011 -31.441 1.00 59.38 85 PRO A C 1
ATOM 624 O O . PRO A 1 85 ? 17.478 3.063 -31.016 1.00 59.38 85 PRO A O 1
ATOM 627 N N . LEU A 1 86 ? 18.774 4.851 -30.622 1.00 56.81 86 LEU A N 1
ATOM 628 C CA . LEU A 1 86 ? 18.792 4.700 -29.170 1.00 56.81 86 LEU A CA 1
ATOM 629 C C . LEU A 1 86 ? 17.414 4.965 -28.552 1.00 56.81 86 LEU A C 1
ATOM 631 O O . LEU A 1 86 ? 16.950 4.181 -27.726 1.00 56.81 86 LEU A O 1
ATOM 635 N N . LEU A 1 87 ? 16.742 6.037 -28.983 1.00 59.94 87 LEU A N 1
ATOM 636 C CA . LEU A 1 87 ? 15.385 6.356 -28.533 1.00 59.94 87 LEU A CA 1
ATOM 637 C C . LEU A 1 87 ? 14.384 5.270 -28.942 1.00 59.94 87 LEU A C 1
ATOM 639 O O . LEU A 1 87 ? 13.493 4.942 -28.160 1.00 59.94 87 LEU A O 1
ATOM 643 N N . MET A 1 88 ? 14.558 4.669 -30.122 1.00 65.50 88 MET A N 1
ATOM 644 C CA . MET A 1 88 ? 13.752 3.531 -30.576 1.00 65.50 88 MET A CA 1
ATOM 645 C C . MET A 1 88 ? 13.936 2.309 -29.672 1.00 65.50 88 MET A C 1
ATOM 647 O O . MET A 1 88 ? 12.948 1.752 -29.202 1.00 65.50 88 MET A O 1
ATOM 651 N N . VAL A 1 89 ? 15.178 1.918 -29.369 1.00 68.75 89 VAL A N 1
ATOM 652 C CA . VAL A 1 89 ? 15.467 0.767 -28.494 1.00 68.75 89 VAL A CA 1
ATOM 653 C C . VAL A 1 89 ? 14.977 1.014 -27.066 1.00 68.75 89 VAL A C 1
ATOM 655 O O . VAL A 1 89 ? 14.349 0.133 -26.482 1.00 68.75 89 VAL A O 1
ATOM 658 N N . ALA A 1 90 ? 15.193 2.214 -26.523 1.00 64.69 90 ALA A N 1
ATOM 659 C CA . ALA A 1 90 ? 14.712 2.585 -25.193 1.00 64.69 90 ALA A CA 1
ATOM 660 C C . ALA A 1 90 ? 13.177 2.563 -25.113 1.00 64.69 90 ALA A C 1
ATOM 662 O O . ALA A 1 90 ? 12.615 2.015 -24.168 1.00 64.69 90 ALA A O 1
ATOM 663 N N . SER A 1 91 ? 12.493 3.094 -26.131 1.00 65.31 91 SER A N 1
ATOM 664 C CA . SER A 1 91 ? 11.027 3.065 -26.208 1.00 65.31 91 SER A CA 1
ATOM 665 C C . SER A 1 91 ? 10.497 1.638 -26.335 1.00 65.31 91 SER A C 1
ATOM 667 O O . SER A 1 91 ? 9.496 1.298 -25.709 1.00 65.31 91 SER A O 1
ATOM 669 N N . LEU A 1 92 ? 11.180 0.781 -27.099 1.00 72.81 92 LEU A N 1
ATOM 670 C CA . LEU A 1 92 ? 10.793 -0.614 -27.295 1.00 72.81 92 LEU A CA 1
ATOM 671 C C . LEU A 1 92 ? 10.960 -1.434 -26.008 1.00 72.81 92 LEU A C 1
ATOM 673 O O . LEU A 1 92 ? 10.062 -2.190 -25.643 1.00 72.81 92 LEU A O 1
ATOM 677 N N . TRP A 1 93 ? 12.060 -1.224 -25.278 1.00 72.31 93 TRP A N 1
ATOM 678 C CA . TRP A 1 93 ? 12.263 -1.811 -23.952 1.00 72.31 93 TRP A CA 1
ATOM 679 C C . TRP A 1 93 ? 11.245 -1.307 -22.938 1.00 72.31 93 TRP A C 1
ATOM 681 O O . TRP A 1 93 ? 10.663 -2.112 -22.212 1.00 72.31 93 TRP A O 1
ATOM 691 N N . TYR A 1 94 ? 10.967 -0.004 -22.923 1.00 65.06 94 TYR A N 1
ATOM 692 C CA . TYR A 1 94 ? 9.961 0.577 -22.039 1.00 65.06 94 TYR A CA 1
ATOM 693 C C . TYR A 1 94 ? 8.563 -0.000 -22.308 1.00 65.06 94 TYR A C 1
ATOM 695 O O . TYR A 1 94 ? 7.864 -0.401 -21.374 1.00 65.06 94 TYR A O 1
ATOM 703 N N . LEU A 1 95 ? 8.172 -0.113 -23.581 1.00 71.56 95 LEU A N 1
ATOM 704 C CA . LEU A 1 95 ? 6.899 -0.701 -23.999 1.00 71.56 95 LEU A CA 1
ATOM 705 C C . LEU A 1 95 ? 6.805 -2.187 -23.617 1.00 71.56 95 LEU A C 1
ATOM 707 O O . LEU A 1 95 ? 5.785 -2.621 -23.076 1.00 71.56 95 LEU A O 1
ATOM 711 N N . ALA A 1 96 ? 7.868 -2.962 -23.849 1.00 76.81 96 ALA A N 1
ATOM 712 C CA . ALA A 1 96 ? 7.921 -4.377 -23.491 1.00 76.81 96 ALA A CA 1
ATOM 713 C C . ALA A 1 96 ? 7.785 -4.579 -21.974 1.00 76.81 96 ALA A C 1
ATOM 715 O O . ALA A 1 96 ? 6.953 -5.366 -21.520 1.00 76.81 96 ALA A O 1
ATOM 716 N N . LEU A 1 97 ? 8.541 -3.815 -21.182 1.00 71.25 97 LEU A N 1
ATOM 717 C CA . LEU A 1 97 ? 8.525 -3.901 -19.723 1.00 71.25 97 LEU A CA 1
ATOM 718 C C . LEU A 1 97 ? 7.161 -3.496 -19.144 1.00 71.25 97 LEU A C 1
ATOM 720 O O . LEU A 1 97 ? 6.627 -4.174 -18.265 1.00 71.25 97 LEU A O 1
ATOM 724 N N . THR A 1 98 ? 6.568 -2.432 -19.691 1.00 73.00 98 THR A N 1
ATOM 725 C CA . THR A 1 98 ? 5.230 -1.954 -19.316 1.00 73.00 98 THR A CA 1
ATOM 726 C C . THR A 1 98 ? 4.169 -3.011 -19.619 1.00 73.00 98 THR A C 1
ATOM 728 O O . THR A 1 98 ? 3.334 -3.313 -18.768 1.00 73.00 98 THR A O 1
ATOM 731 N N . THR A 1 99 ? 4.239 -3.646 -20.790 1.00 78.69 99 THR A N 1
ATOM 732 C CA . THR A 1 99 ? 3.297 -4.701 -21.194 1.00 78.69 99 THR A CA 1
ATOM 733 C C . THR A 1 99 ? 3.387 -5.923 -20.275 1.00 78.69 99 THR A C 1
ATOM 735 O O . THR A 1 99 ? 2.361 -6.453 -19.844 1.00 78.69 99 THR A O 1
ATOM 738 N N . ILE A 1 100 ? 4.603 -6.344 -19.909 1.00 78.75 100 ILE A N 1
ATOM 739 C CA . ILE A 1 100 ? 4.822 -7.467 -18.983 1.00 78.75 100 ILE A CA 1
ATOM 740 C C . ILE A 1 100 ? 4.275 -7.141 -17.587 1.00 78.75 100 ILE A C 1
ATOM 742 O O . ILE A 1 100 ? 3.585 -7.969 -16.990 1.00 78.75 100 ILE A O 1
ATOM 746 N N . MET A 1 101 ? 4.541 -5.936 -17.071 1.00 72.06 101 MET A N 1
ATOM 747 C CA . MET A 1 101 ? 4.031 -5.486 -15.770 1.00 72.06 101 MET A CA 1
ATOM 748 C C . MET A 1 101 ? 2.499 -5.481 -15.722 1.00 72.06 101 MET A C 1
ATOM 750 O O . MET A 1 101 ? 1.924 -6.020 -14.775 1.00 72.06 101 MET A O 1
ATOM 754 N N . VAL A 1 102 ? 1.842 -4.933 -16.749 1.00 75.56 102 VAL A N 1
ATOM 755 C CA . VAL A 1 102 ? 0.372 -4.888 -16.847 1.00 75.56 102 VAL A CA 1
ATOM 756 C C . VAL A 1 102 ? -0.219 -6.299 -16.938 1.00 75.56 102 VAL A C 1
ATOM 758 O O . VAL A 1 102 ? -1.184 -6.612 -16.240 1.00 75.56 102 VAL A O 1
ATOM 761 N N . GLY A 1 103 ? 0.390 -7.193 -17.722 1.00 80.81 103 GLY A N 1
ATOM 762 C CA . GLY A 1 103 ? -0.040 -8.593 -17.799 1.00 80.81 103 GLY A CA 1
ATOM 763 C C . GLY A 1 103 ? 0.097 -9.333 -16.462 1.00 80.81 103 GLY A C 1
ATOM 764 O O . GLY A 1 103 ? -0.816 -10.046 -16.039 1.00 80.81 103 GLY A O 1
ATOM 765 N N . LEU A 1 104 ? 1.208 -9.124 -15.751 1.00 71.56 104 LEU A N 1
ATOM 766 C CA . LEU A 1 104 ? 1.437 -9.720 -14.434 1.00 71.56 104 LEU A CA 1
ATOM 767 C C . LEU A 1 104 ? 0.465 -9.167 -13.382 1.00 71.56 104 LEU A C 1
ATOM 769 O O . LEU A 1 104 ? 0.000 -9.912 -12.517 1.00 71.56 104 LEU A O 1
ATOM 773 N N . GLN A 1 105 ? 0.138 -7.874 -13.457 1.00 69.75 105 GLN A N 1
ATOM 774 C CA . GLN A 1 105 ? -0.884 -7.250 -12.622 1.00 69.75 105 GLN A CA 1
ATOM 775 C C . GLN A 1 105 ? -2.242 -7.919 -12.836 1.00 69.75 105 GLN A C 1
ATOM 777 O O . GLN A 1 105 ? -2.832 -8.384 -11.862 1.00 69.75 105 GLN A O 1
ATOM 782 N N . PHE A 1 106 ? -2.685 -8.056 -14.088 1.00 77.19 106 PHE A N 1
ATOM 783 C CA . PHE A 1 106 ? -3.957 -8.697 -14.415 1.00 77.19 106 PHE A CA 1
ATOM 784 C C . PHE A 1 106 ? -4.022 -10.144 -13.899 1.00 77.19 106 PHE A C 1
ATOM 786 O O . PHE A 1 106 ? -5.014 -10.566 -13.301 1.00 77.19 106 PHE A O 1
ATOM 793 N N . TRP A 1 107 ? -2.935 -10.907 -14.045 1.00 75.62 107 TRP A N 1
ATOM 794 C CA . TRP A 1 107 ? -2.869 -12.280 -13.539 1.00 75.62 107 TRP A CA 1
ATOM 795 C C . TRP A 1 107 ? -2.949 -12.355 -12.006 1.00 75.62 107 TRP A C 1
ATOM 797 O O . TRP A 1 107 ? -3.688 -13.178 -11.456 1.00 75.62 107 TRP A O 1
ATOM 807 N N . LEU A 1 108 ? -2.225 -11.478 -11.303 1.00 67.50 108 LEU A N 1
ATOM 808 C CA . LEU A 1 108 ? -2.236 -11.420 -9.839 1.00 67.50 108 LEU A CA 1
ATOM 809 C C . LEU A 1 108 ? -3.591 -10.957 -9.293 1.00 67.50 108 LEU A C 1
ATOM 811 O O . LEU A 1 108 ? -4.087 -11.552 -8.337 1.00 67.50 108 LEU A O 1
ATOM 815 N N . GLU A 1 109 ? -4.218 -9.962 -9.921 1.00 67.69 109 GLU A N 1
ATOM 816 C CA . GLU A 1 109 ? -5.563 -9.499 -9.571 1.00 67.69 109 GLU A CA 1
ATOM 817 C C . GLU A 1 109 ? -6.594 -10.605 -9.766 1.00 67.69 109 GLU A C 1
ATOM 819 O O . GLU A 1 109 ? -7.418 -10.826 -8.886 1.00 67.69 109 GLU A O 1
ATOM 824 N N . THR A 1 110 ? -6.510 -11.379 -10.847 1.00 68.81 110 THR A N 1
ATOM 825 C CA . THR A 1 110 ? -7.443 -12.490 -11.091 1.00 68.81 110 THR A CA 1
ATOM 826 C C . THR A 1 110 ? -7.291 -13.604 -10.047 1.00 68.81 110 THR A C 1
ATOM 828 O O . THR A 1 110 ? -8.270 -14.238 -9.644 1.00 68.81 110 THR A O 1
ATOM 831 N N . LYS A 1 111 ? -6.064 -13.840 -9.565 1.00 63.72 111 LYS A N 1
ATOM 832 C CA . LYS A 1 111 ? -5.777 -14.869 -8.556 1.00 63.72 111 LYS A CA 1
ATOM 833 C C . LYS A 1 111 ? -6.154 -14.422 -7.138 1.00 63.72 111 LYS A C 1
ATOM 835 O O . LYS A 1 111 ? -6.619 -15.250 -6.355 1.00 63.72 111 LYS A O 1
ATOM 840 N N . LEU A 1 112 ? -5.999 -13.133 -6.822 1.00 61.62 112 LEU A N 1
ATOM 841 C CA . LEU A 1 112 ? -6.303 -12.554 -5.507 1.00 61.62 112 LEU A CA 1
ATOM 842 C C . LEU A 1 112 ? -7.775 -12.111 -5.366 1.00 61.62 112 LEU A C 1
ATOM 844 O O . LEU A 1 112 ? -8.347 -12.222 -4.282 1.00 61.62 112 LEU A O 1
ATOM 848 N N . SER A 1 113 ? -8.439 -11.715 -6.459 1.00 53.06 113 SER A N 1
ATOM 849 C CA . SER A 1 113 ? -9.855 -11.289 -6.473 1.00 53.06 113 SER A CA 1
ATOM 850 C C . SER A 1 113 ? -10.853 -12.414 -6.183 1.00 53.06 113 SER A C 1
ATOM 852 O O . SER A 1 113 ? -12.049 -12.164 -6.062 1.00 53.06 113 SER A O 1
ATOM 854 N N . ARG A 1 114 ? -10.393 -13.654 -5.972 1.00 54.00 114 ARG A N 1
ATOM 855 C CA . ARG A 1 114 ? -11.241 -14.742 -5.457 1.00 54.00 114 ARG A CA 1
ATOM 856 C C . ARG A 1 114 ? -11.665 -14.557 -3.988 1.00 54.00 114 ARG A C 1
ATOM 858 O O . ARG A 1 114 ? -12.459 -15.357 -3.504 1.00 54.00 114 ARG A O 1
ATOM 865 N N . GLY A 1 115 ? -11.179 -13.524 -3.288 1.00 55.00 115 GLY A N 1
ATOM 866 C CA . GLY A 1 115 ? -11.441 -13.311 -1.857 1.00 55.00 115 GLY A CA 1
ATOM 867 C C . GLY A 1 115 ? -12.365 -12.152 -1.463 1.00 55.00 115 GLY A C 1
ATOM 868 O O . GLY A 1 115 ? -12.773 -12.111 -0.306 1.00 55.00 115 GLY A O 1
ATOM 869 N N . PHE A 1 116 ? -12.722 -11.223 -2.357 1.00 51.75 116 PHE A N 1
ATOM 870 C CA . PHE A 1 116 ? -13.507 -10.039 -1.972 1.00 51.75 116 PHE A CA 1
ATOM 871 C C . PHE A 1 116 ? -14.827 -9.973 -2.740 1.00 51.75 116 PHE A C 1
ATOM 873 O O . PHE A 1 116 ? -14.964 -9.277 -3.742 1.00 51.75 116 PHE A O 1
ATOM 880 N N . ARG A 1 117 ? -15.824 -10.722 -2.255 1.00 47.28 117 ARG A N 1
ATOM 881 C CA . ARG A 1 117 ? -17.224 -10.398 -2.541 1.00 47.28 117 ARG A CA 1
ATOM 882 C C . ARG A 1 117 ? -17.578 -9.195 -1.664 1.00 47.28 117 ARG A C 1
ATOM 884 O O . ARG A 1 117 ? -17.617 -9.379 -0.446 1.00 47.28 117 ARG A O 1
ATOM 891 N N . PRO A 1 118 ? -17.823 -7.993 -2.219 1.00 49.25 118 PRO A N 1
ATOM 892 C CA . PRO A 1 118 ? -18.491 -6.965 -1.441 1.00 49.25 118 PRO A CA 1
ATOM 893 C C . PRO A 1 118 ? -19.821 -7.576 -0.998 1.00 49.25 118 PRO A C 1
ATOM 895 O O . PRO A 1 118 ? -20.575 -8.107 -1.816 1.00 49.25 118 PRO A O 1
ATOM 898 N N . VAL A 1 119 ? -20.043 -7.624 0.313 1.00 55.66 119 VAL A N 1
ATOM 899 C CA . VAL A 1 119 ? -21.327 -8.040 0.870 1.00 55.66 119 VAL A CA 1
ATOM 900 C C . VAL A 1 119 ? -22.340 -7.039 0.335 1.00 55.66 119 VAL A C 1
ATOM 902 O O . VAL A 1 119 ? -22.307 -5.869 0.700 1.00 55.66 119 VAL A O 1
ATOM 905 N N . ASP A 1 120 ? -23.159 -7.495 -0.609 1.00 52.28 120 ASP A N 1
ATOM 906 C CA . ASP A 1 120 ? -24.223 -6.717 -1.223 1.00 52.28 120 ASP A CA 1
ATOM 907 C C . ASP A 1 120 ? -25.250 -6.389 -0.132 1.00 52.28 120 ASP A C 1
ATOM 909 O O . ASP A 1 120 ? -26.122 -7.189 0.221 1.00 52.28 120 ASP A O 1
ATOM 913 N N . GLU A 1 121 ? -25.087 -5.213 0.471 1.00 53.38 121 GLU A N 1
ATOM 914 C CA . GLU A 1 121 ? -25.970 -4.612 1.468 1.00 53.38 121 GLU A CA 1
ATOM 915 C C . GLU A 1 121 ? -27.251 -4.098 0.789 1.00 53.38 121 GLU A C 1
ATOM 917 O O . GLU A 1 121 ? -27.634 -2.939 0.886 1.00 53.38 121 GLU A O 1
ATOM 922 N N . LYS A 1 122 ? -27.924 -4.971 0.034 1.00 49.53 122 LYS A N 1
ATOM 923 C CA . LYS A 1 122 ? -29.231 -4.697 -0.582 1.00 49.53 122 LYS A CA 1
ATOM 924 C C . LYS A 1 122 ? -30.353 -5.583 -0.054 1.00 49.53 122 LYS A C 1
ATOM 926 O O . LYS A 1 122 ? -31.434 -5.614 -0.638 1.00 49.53 122 LYS A O 1
ATOM 931 N N . ARG A 1 123 ? -30.147 -6.284 1.068 1.00 54.44 123 ARG A N 1
ATOM 932 C CA . ARG A 1 123 ? -31.154 -7.210 1.626 1.00 54.44 123 ARG A CA 1
ATOM 933 C C . ARG A 1 123 ? -31.871 -6.750 2.902 1.00 54.44 123 ARG A C 1
ATOM 935 O O . ARG A 1 123 ? -32.608 -7.544 3.474 1.00 54.44 123 ARG A O 1
ATOM 942 N N . SER A 1 124 ? -31.723 -5.496 3.330 1.00 54.94 124 SER A N 1
ATOM 943 C CA . SER A 1 124 ? -32.325 -4.970 4.572 1.00 54.94 124 SER A CA 1
ATOM 944 C C . SER A 1 124 ? -33.436 -3.929 4.368 1.00 54.94 124 SER A C 1
ATOM 946 O O . SER A 1 124 ? -33.642 -3.079 5.230 1.00 54.94 124 SER A O 1
ATOM 948 N N . LEU A 1 125 ? -34.209 -4.007 3.279 1.00 61.75 125 LEU A N 1
ATOM 949 C CA . LEU A 1 125 ? -35.492 -3.299 3.218 1.00 61.75 125 LEU A CA 1
ATOM 950 C C . LEU A 1 125 ? -36.632 -4.280 3.526 1.00 61.75 125 LEU A C 1
ATOM 952 O O . LEU A 1 125 ? -36.963 -5.101 2.664 1.00 61.75 125 LEU A O 1
ATOM 956 N N . PRO A 1 126 ? -37.239 -4.236 4.730 1.00 57.75 126 PRO A N 1
ATOM 957 C CA . PRO A 1 126 ? -38.516 -4.890 4.950 1.00 57.75 126 PRO A CA 1
ATOM 958 C C . PRO A 1 126 ? -39.530 -4.249 4.004 1.00 57.75 126 PRO A C 1
ATOM 960 O O . PRO A 1 126 ? -39.820 -3.056 4.087 1.00 57.75 126 PRO A O 1
ATOM 963 N N . ARG A 1 127 ? -40.057 -5.049 3.075 1.00 56.19 127 ARG A N 1
ATOM 964 C CA . ARG A 1 127 ? -41.292 -4.711 2.375 1.00 56.19 127 ARG A CA 1
ATOM 965 C C . ARG A 1 127 ? -42.408 -4.713 3.414 1.00 56.19 127 ARG A C 1
ATOM 967 O O . ARG A 1 127 ? -42.999 -5.747 3.689 1.00 56.19 127 ARG A O 1
ATOM 974 N N . SER A 1 128 ? -42.647 -3.558 4.019 1.00 62.16 128 SER A N 1
ATOM 975 C CA . SER A 1 128 ? -43.962 -3.212 4.531 1.00 62.16 128 SER A CA 1
ATOM 976 C C . SER A 1 128 ? -44.802 -2.789 3.332 1.00 62.16 128 SER A C 1
ATOM 978 O O . SER A 1 128 ? -44.616 -1.674 2.846 1.00 62.16 128 SER A O 1
ATOM 980 N N . GLN A 1 129 ? -45.626 -3.701 2.822 1.00 54.50 129 GLN A N 1
ATOM 981 C CA . GLN A 1 129 ? -47.042 -3.505 2.488 1.00 54.50 129 GLN A CA 1
ATOM 982 C C . GLN A 1 129 ? -47.691 -4.886 2.429 1.00 54.50 129 GLN A C 1
ATOM 984 O O . GLN A 1 129 ? -47.086 -5.776 1.788 1.00 54.50 129 GLN A O 1
#